Protein AF-Q02WU7-F1 (afdb_monomer)

Radius of gyration: 14.21 Å; Cα contacts (8 Å, |Δi|>4): 200; chains: 1; bounding box: 44×34×26 Å

Mean predicted aligned error: 6.27 Å

pLDDT: mean 84.8, std 11.55, range [31.52, 94.88]

Solvent-accessible surface area (backbone atoms only — not comparable to full-atom values): 6144 Å² total; per-residue (Å²): 57,23,45,65,39,92,78,52,50,64,48,100,86,68,49,79,45,86,44,63,44,80,66,45,91,76,77,61,53,76,40,75,43,71,56,72,69,48,41,70,75,44,45,85,52,24,82,56,21,33,36,26,46,31,74,75,82,89,74,44,68,95,67,48,55,65,15,30,29,44,80,91,45,56,80,88,53,76,46,51,22,24,29,69,43,55,48,83,52,100,84,37,28,41,35,37,30,36,53,41,71,82,77,75,128

Nearest PDB structures (foldseek):
  2kz4-assembly1_A  TM=6.090E-01  e=3.092E-02  Shigella flexneri
  7z4w-assembly1_1  TM=5.668E-01  e=6.619E-01  Bacillus subtilis
  2kca-assembly1_A  TM=4.673E-01  e=9.776E-01  Bacillus phage SPP1
  2o7p-assembly1_B  TM=4.264E-01  e=2.384E+00  Escherichia coli K-12
  5xv5-assembly3_E  TM=4.335E-01  e=9.595E+00  Methanosarcina mazei Go1

Organism: Lactococcus lactis subsp. cremoris (strain SK11) (NCBI:txid272622)

Secondary structure (DSSP, 8-state):
-BPBPTTPPB-TTS-B---B-S-----EEEEE--SHHHHHHHGGGGGGEEEEEE-SSS--TTTSTT-EE-SSS-TTS--SEEEEEEEE-SS-EEEEEEE-TTS--

Structure (mmCIF, N/CA/C/O backbone):
data_AF-Q02WU7-F1
#
_entry.id   AF-Q02WU7-F1
#
loop_
_atom_site.group_PDB
_atom_site.id
_atom_site.type_symbol
_atom_site.label_atom_id
_atom_site.label_alt_id
_atom_site.label_comp_id
_atom_site.label_asym_id
_atom_site.label_entity_id
_atom_site.label_seq_id
_atom_site.pdbx_PDB_ins_code
_atom_site.Cartn_x
_atom_site.Cartn_y
_atom_site.Cartn_z
_atom_site.occupancy
_atom_site.B_iso_or_equiv
_atom_site.auth_seq_id
_atom_site.auth_comp_id
_atom_site.auth_asym_id
_atom_site.auth_atom_id
_atom_site.pdbx_PDB_model_num
ATOM 1 N N . MET A 1 1 ? -1.889 -5.853 -6.053 1.00 89.75 1 MET A N 1
ATOM 2 C CA . MET A 1 1 ? -0.877 -5.765 -4.978 1.00 89.75 1 MET A CA 1
ATOM 3 C C . MET A 1 1 ? 0.039 -6.974 -5.007 1.00 89.75 1 MET A C 1
ATOM 5 O O . MET A 1 1 ? -0.351 -7.989 -5.569 1.00 89.75 1 MET A O 1
ATOM 9 N N . LYS A 1 2 ? 1.206 -6.895 -4.376 1.00 90.94 2 LYS A N 1
ATOM 10 C CA . LYS A 1 2 ? 2.133 -8.004 -4.177 1.00 90.94 2 LYS A CA 1
ATOM 11 C C . LYS A 1 2 ? 2.642 -7.978 -2.735 1.00 90.94 2 LYS A C 1
ATOM 13 O O . LYS A 1 2 ? 3.202 -6.976 -2.297 1.00 90.94 2 LYS A O 1
ATOM 18 N N . ARG A 1 3 ? 2.425 -9.063 -1.993 1.00 90.38 3 ARG A N 1
ATOM 19 C CA . ARG A 1 3 ? 2.905 -9.191 -0.606 1.00 90.38 3 ARG A CA 1
ATOM 20 C C . ARG A 1 3 ? 4.414 -9.394 -0.595 1.00 90.38 3 ARG A C 1
ATOM 22 O O . ARG A 1 3 ? 4.934 -10.051 -1.496 1.00 90.38 3 ARG A O 1
ATOM 29 N N . ILE A 1 4 ? 5.096 -8.863 0.414 1.00 87.88 4 ILE A N 1
ATOM 30 C CA . ILE A 1 4 ? 6.522 -9.135 0.615 1.00 87.88 4 ILE A CA 1
ATOM 31 C C . ILE A 1 4 ? 6.708 -10.637 0.863 1.00 87.88 4 ILE A C 1
ATOM 33 O O . ILE A 1 4 ? 5.944 -11.253 1.612 1.00 87.88 4 ILE A O 1
ATOM 37 N N . ASN A 1 5 ? 7.702 -11.237 0.212 1.00 84.69 5 ASN A N 1
ATOM 38 C CA . ASN A 1 5 ? 8.084 -12.612 0.482 1.00 84.69 5 ASN A CA 1
ATOM 39 C C . ASN A 1 5 ? 8.765 -12.680 1.864 1.00 84.69 5 ASN A C 1
ATOM 41 O O . ASN A 1 5 ? 9.777 -12.013 2.072 1.00 84.69 5 ASN A O 1
ATOM 45 N N . PRO A 1 6 ? 8.253 -13.481 2.817 1.00 79.31 6 PRO A N 1
ATOM 46 C CA . PRO A 1 6 ? 8.854 -13.586 4.147 1.00 79.31 6 PRO A CA 1
ATOM 47 C C . PRO A 1 6 ? 10.269 -14.184 4.135 1.00 79.31 6 PRO A C 1
ATOM 49 O O . PRO A 1 6 ? 10.975 -14.069 5.129 1.00 79.31 6 PRO A O 1
ATOM 52 N N . ASN A 1 7 ? 10.688 -14.808 3.029 1.00 79.56 7 ASN A N 1
ATOM 53 C CA . ASN A 1 7 ? 12.021 -15.387 2.861 1.00 79.56 7 ASN A CA 1
ATOM 54 C C . ASN A 1 7 ? 12.969 -14.466 2.081 1.00 79.56 7 ASN A C 1
ATOM 56 O O . ASN A 1 7 ? 13.827 -14.961 1.351 1.00 79.56 7 ASN A O 1
ATOM 60 N N . ASN A 1 8 ? 12.788 -13.145 2.162 1.00 74.25 8 ASN A N 1
ATOM 61 C CA . ASN A 1 8 ? 13.731 -12.216 1.549 1.00 74.25 8 ASN A CA 1
ATOM 62 C C . ASN A 1 8 ? 15.135 -12.457 2.099 1.00 74.25 8 ASN A C 1
ATOM 64 O O . ASN A 1 8 ? 15.343 -12.550 3.308 1.00 74.25 8 ASN A O 1
ATOM 68 N N . THR A 1 9 ? 16.080 -12.593 1.180 1.00 65.81 9 THR A N 1
ATOM 69 C CA . THR A 1 9 ? 17.489 -12.792 1.487 1.00 65.81 9 THR A CA 1
ATOM 70 C C . THR A 1 9 ? 18.231 -11.481 1.325 1.00 65.81 9 THR A C 1
ATOM 72 O O . THR A 1 9 ? 17.936 -10.689 0.431 1.00 65.81 9 THR A O 1
ATOM 75 N N . GLN A 1 10 ? 19.219 -11.281 2.181 1.00 67.06 10 GLN A N 1
ATOM 76 C CA . GLN A 1 10 ? 20.217 -10.243 2.002 1.00 67.06 10 GLN A CA 1
ATOM 77 C C . GLN A 1 10 ? 21.221 -10.715 0.941 1.00 67.06 10 GLN A C 1
ATOM 79 O O . GLN A 1 10 ? 21.552 -11.906 0.908 1.00 67.06 10 GLN A O 1
ATOM 84 N N . ASP A 1 11 ? 21.668 -9.827 0.058 1.00 67.12 11 ASP A N 1
ATOM 85 C CA . ASP A 1 11 ? 22.764 -10.150 -0.860 1.00 67.12 11 ASP A CA 1
ATOM 86 C C . ASP A 1 11 ? 24.133 -10.161 -0.153 1.00 67.12 11 ASP A C 1
ATOM 88 O O . ASP A 1 11 ? 24.241 -9.878 1.042 1.00 67.12 11 ASP A O 1
ATOM 92 N N . GLU A 1 12 ? 25.189 -10.529 -0.885 1.00 69.81 12 GLU A N 1
ATOM 93 C CA . GLU A 1 12 ? 26.562 -10.606 -0.360 1.00 69.81 12 GLU A CA 1
ATOM 94 C C . GLU A 1 12 ? 27.125 -9.246 0.104 1.00 69.81 12 GLU A C 1
ATOM 96 O O . GLU A 1 12 ? 28.089 -9.220 0.870 1.00 69.81 12 GLU A O 1
ATOM 101 N N . GLU A 1 13 ? 26.518 -8.127 -0.304 1.00 71.31 13 GLU A N 1
ATOM 102 C CA . GLU A 1 13 ? 26.851 -6.765 0.138 1.00 71.31 13 GLU A CA 1
ATOM 103 C C . GLU A 1 13 ? 26.001 -6.298 1.327 1.00 71.31 13 GLU A C 1
ATOM 105 O O . GLU A 1 13 ? 26.222 -5.212 1.867 1.00 71.31 13 GLU A O 1
ATOM 110 N N . GLY A 1 14 ? 25.068 -7.130 1.792 1.00 60.12 14 GLY A N 1
ATOM 111 C CA . GLY A 1 14 ? 24.196 -6.780 2.897 1.00 60.12 14 GLY A CA 1
ATOM 112 C C . GLY A 1 14 ? 23.023 -5.885 2.487 1.00 60.12 14 GLY A C 1
ATOM 113 O O . GLY A 1 14 ? 22.432 -5.258 3.368 1.00 60.12 14 GLY A O 1
ATOM 114 N N . ASN A 1 15 ? 22.635 -5.835 1.210 1.00 64.62 15 ASN A N 1
ATOM 115 C CA . ASN A 1 15 ? 21.403 -5.144 0.818 1.00 64.62 15 ASN A CA 1
ATOM 116 C C . ASN A 1 15 ? 20.198 -6.094 0.874 1.00 64.62 15 ASN A C 1
ATOM 118 O O . ASN A 1 15 ? 20.283 -7.268 0.504 1.00 64.62 15 ASN A O 1
ATOM 122 N N . ASP A 1 16 ? 19.058 -5.584 1.339 1.00 66.25 16 ASP A N 1
ATOM 123 C CA . ASP A 1 16 ? 17.800 -6.325 1.378 1.00 66.25 16 ASP A CA 1
ATOM 124 C C . ASP A 1 16 ? 17.248 -6.540 -0.038 1.00 66.25 16 ASP A C 1
ATOM 126 O O . ASP A 1 16 ? 16.772 -5.601 -0.682 1.00 66.25 16 ASP A O 1
ATOM 130 N N . GLN A 1 17 ? 17.226 -7.786 -0.525 1.00 68.69 17 GLN A N 1
ATOM 131 C C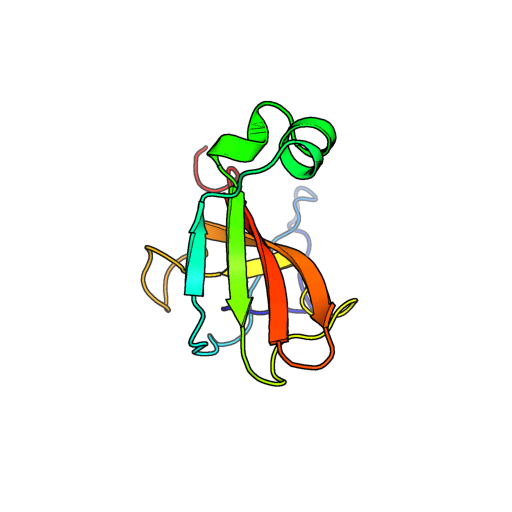A . GLN A 1 17 ? 16.508 -8.093 -1.761 1.00 68.69 17 GLN A CA 1
ATOM 132 C C . GLN A 1 17 ? 15.025 -8.306 -1.466 1.00 68.69 17 GLN A C 1
ATOM 134 O O . GLN A 1 17 ? 14.587 -9.391 -1.059 1.00 68.69 17 GLN A O 1
ATOM 139 N N . VAL A 1 18 ? 14.232 -7.256 -1.691 1.00 76.88 18 VAL A N 1
ATOM 140 C CA . VAL A 1 18 ? 12.780 -7.324 -1.528 1.00 76.88 18 VAL A CA 1
ATOM 141 C C . VAL A 1 18 ? 12.158 -8.096 -2.687 1.00 76.88 18 VAL A C 1
ATOM 143 O O . VAL A 1 18 ? 11.888 -7.554 -3.757 1.00 76.88 18 VAL A O 1
ATOM 146 N N . ASN A 1 19 ? 11.878 -9.375 -2.452 1.00 83.81 19 ASN A N 1
ATOM 147 C CA . ASN A 1 19 ? 11.084 -10.193 -3.352 1.00 83.81 19 ASN A CA 1
ATOM 148 C C . ASN A 1 19 ? 9.607 -10.113 -2.973 1.00 83.81 19 ASN A C 1
ATOM 150 O O . ASN A 1 19 ? 9.232 -9.969 -1.806 1.00 83.81 19 ASN A O 1
ATOM 154 N N . TYR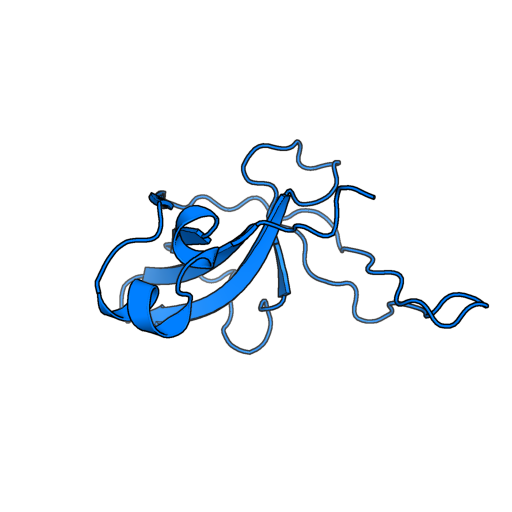 A 1 20 ? 8.753 -10.254 -3.980 1.00 86.88 20 TYR A N 1
ATOM 155 C CA . TYR A 1 20 ? 7.311 -10.231 -3.803 1.00 86.88 20 TYR A CA 1
ATOM 156 C C . TYR A 1 20 ? 6.678 -11.567 -4.190 1.00 86.88 20 TYR A C 1
ATOM 158 O O . TYR A 1 20 ? 7.138 -12.260 -5.096 1.00 86.88 20 TYR A O 1
ATOM 166 N N . LEU A 1 21 ? 5.590 -11.916 -3.507 1.00 89.44 21 LEU A N 1
ATOM 167 C CA . LEU A 1 21 ? 4.739 -13.051 -3.853 1.00 89.44 21 LEU A CA 1
ATOM 168 C C . LEU A 1 21 ? 3.902 -12.757 -5.110 1.00 89.44 21 LEU A C 1
ATOM 170 O O . LEU A 1 21 ? 3.897 -11.644 -5.643 1.00 89.44 21 LEU A O 1
ATOM 174 N N . ALA A 1 22 ? 3.158 -13.770 -5.563 1.00 90.12 22 ALA A N 1
ATOM 175 C CA . ALA A 1 22 ? 2.257 -13.655 -6.704 1.00 90.12 22 ALA A CA 1
ATOM 176 C C . ALA A 1 22 ? 1.294 -12.454 -6.560 1.00 90.12 22 ALA A C 1
ATOM 178 O O . ALA A 1 22 ? 0.796 -12.189 -5.457 1.00 90.12 22 ALA A O 1
ATOM 179 N N . PRO A 1 23 ? 1.022 -11.722 -7.658 1.00 91.69 23 PRO A N 1
ATOM 180 C CA . PRO A 1 23 ? 0.161 -10.554 -7.615 1.00 91.69 23 PRO A CA 1
ATOM 181 C C . PRO A 1 23 ? -1.288 -10.932 -7.295 1.00 91.69 23 PRO A C 1
ATOM 183 O O . PRO A 1 23 ? -1.842 -11.886 -7.836 1.00 91.69 23 PRO A O 1
ATOM 186 N N . ILE A 1 24 ? -1.915 -10.124 -6.445 1.00 92.25 24 ILE A N 1
ATOM 187 C CA . ILE A 1 24 ? -3.320 -10.221 -6.051 1.00 92.25 24 ILE A CA 1
ATOM 188 C C . ILE A 1 24 ? -4.055 -9.022 -6.640 1.00 92.25 24 ILE A C 1
ATOM 190 O O . ILE A 1 24 ? -3.689 -7.870 -6.374 1.00 92.25 24 ILE A O 1
ATOM 194 N N . ALA A 1 25 ? -5.075 -9.282 -7.453 1.00 92.12 25 ALA A N 1
ATOM 195 C CA . ALA A 1 25 ? -5.938 -8.239 -7.991 1.00 92.12 25 ALA A CA 1
ATOM 196 C C . ALA A 1 25 ? -6.829 -7.683 -6.874 1.00 92.12 25 ALA A C 1
ATOM 198 O O . ALA A 1 25 ? -7.482 -8.443 -6.164 1.00 92.12 25 ALA A O 1
ATOM 199 N N . LEU A 1 26 ? -6.837 -6.360 -6.718 1.00 90.81 26 LEU A N 1
ATOM 200 C CA . LEU A 1 26 ? -7.682 -5.653 -5.760 1.00 90.81 26 LEU A CA 1
ATOM 201 C C . LEU A 1 26 ? -8.412 -4.535 -6.490 1.00 90.81 26 LEU A C 1
ATOM 203 O O . LEU A 1 26 ? -7.796 -3.808 -7.268 1.00 90.81 26 LEU A O 1
ATOM 207 N N . GLU A 1 27 ? -9.693 -4.367 -6.188 1.00 92.69 27 GLU A N 1
ATOM 208 C CA . GLU A 1 27 ? -10.476 -3.228 -6.652 1.00 92.69 27 GLU A CA 1
ATOM 209 C C . GLU A 1 27 ? -10.602 -2.209 -5.519 1.00 92.69 27 GLU A C 1
ATOM 211 O O . GLU A 1 27 ? -11.123 -2.507 -4.445 1.00 92.69 27 GLU A O 1
ATOM 216 N N . MET A 1 28 ? -10.075 -1.005 -5.731 1.00 91.69 28 MET A N 1
ATOM 217 C CA . MET A 1 28 ? -10.061 0.054 -4.725 1.00 91.69 28 MET A CA 1
ATOM 218 C C . MET A 1 28 ? -10.258 1.422 -5.366 1.00 91.69 28 MET A C 1
ATOM 220 O O . MET A 1 28 ? -9.868 1.663 -6.507 1.00 91.69 28 MET A O 1
ATOM 224 N N . ASN A 1 29 ? -10.827 2.346 -4.5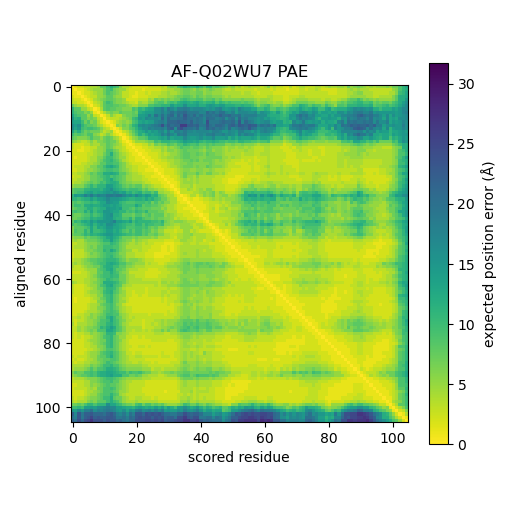99 1.00 93.25 29 ASN A N 1
ATOM 225 C CA . ASN A 1 29 ? -10.977 3.732 -5.021 1.00 93.25 29 ASN A CA 1
ATOM 226 C C . ASN A 1 29 ? -9.705 4.493 -4.653 1.00 93.25 29 ASN A C 1
ATOM 228 O O . ASN A 1 29 ? -9.505 4.796 -3.479 1.00 93.25 29 ASN A O 1
ATOM 232 N N . VAL A 1 30 ? -8.852 4.780 -5.638 1.00 92.06 30 VAL A N 1
ATOM 233 C CA . VAL A 1 30 ? -7.577 5.492 -5.451 1.00 92.06 30 VAL A CA 1
ATOM 234 C C . VAL A 1 30 ? -7.790 6.993 -5.619 1.00 92.06 30 VAL A C 1
ATOM 236 O O . VAL A 1 30 ? -8.331 7.432 -6.632 1.00 92.06 30 VAL A O 1
ATOM 239 N N . GLN A 1 31 ? -7.357 7.789 -4.645 1.00 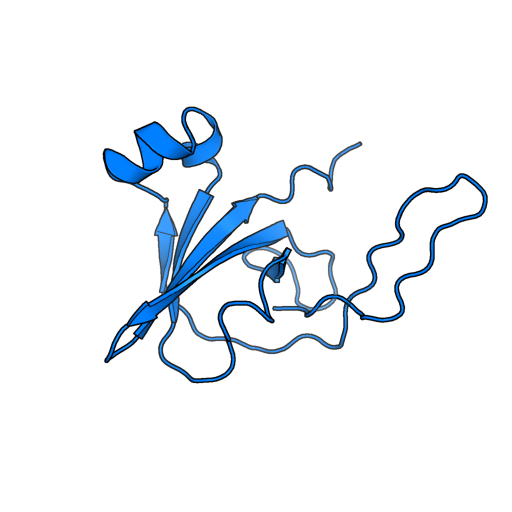91.44 31 GLN A N 1
ATOM 240 C CA . GLN A 1 31 ? -7.426 9.252 -4.658 1.00 91.44 31 GLN A CA 1
ATOM 241 C C . GLN A 1 31 ? -6.084 9.849 -4.217 1.00 91.44 31 GLN A C 1
ATOM 243 O O . GLN A 1 31 ? -5.284 9.200 -3.542 1.00 91.44 31 GLN A O 1
ATOM 248 N N . SER A 1 32 ? -5.813 11.103 -4.581 1.00 88.44 32 SER A N 1
ATOM 249 C CA . SER A 1 32 ? -4.651 11.816 -4.040 1.00 88.44 32 SER A CA 1
ATOM 250 C C . SER A 1 32 ? -4.825 12.045 -2.541 1.00 88.44 32 SER A C 1
ATOM 252 O O . SER A 1 32 ? -5.895 12.470 -2.094 1.00 88.44 32 SER A O 1
ATOM 254 N N . ALA A 1 33 ? -3.777 11.773 -1.762 1.00 85.38 33 ALA A N 1
ATOM 255 C CA . ALA A 1 33 ? -3.802 12.072 -0.341 1.00 85.38 33 ALA A CA 1
ATOM 256 C C . ALA A 1 33 ? -3.975 13.584 -0.133 1.00 85.38 33 ALA A C 1
ATOM 258 O O . ALA A 1 33 ? -3.306 14.408 -0.755 1.00 85.38 33 ALA A O 1
ATOM 259 N N . SER A 1 34 ? -4.923 13.951 0.721 1.00 78.62 34 SER A N 1
ATOM 260 C CA . SER A 1 34 ? -5.234 15.341 1.049 1.00 78.62 34 SER A CA 1
ATOM 261 C C . SER A 1 34 ? -5.695 15.454 2.505 1.00 78.62 34 SER A C 1
ATOM 263 O O . SER A 1 34 ? -5.895 14.445 3.186 1.00 78.62 34 SER A O 1
ATOM 265 N N . GLY A 1 35 ? -5.816 16.687 3.000 1.00 78.00 35 GLY A N 1
ATOM 266 C CA . GLY A 1 35 ? -6.263 1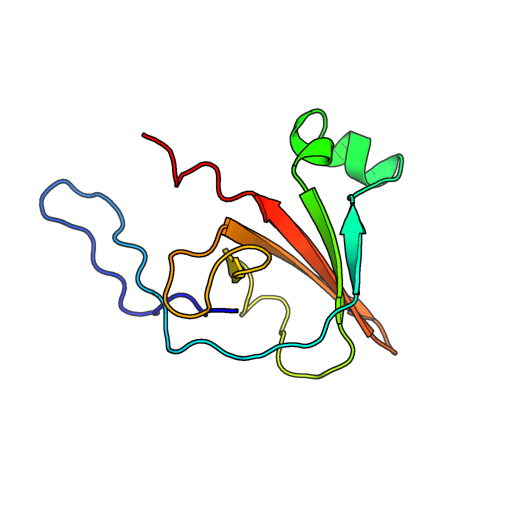6.989 4.361 1.00 78.00 35 GLY A CA 1
ATOM 267 C C . GLY A 1 35 ? -5.134 17.418 5.301 1.00 78.00 35 GLY A C 1
ATOM 268 O O . GLY A 1 35 ? -3.995 16.967 5.191 1.00 78.00 35 GLY A O 1
ATOM 269 N N . ALA A 1 36 ? -5.477 18.298 6.246 1.00 78.69 36 ALA A N 1
ATOM 270 C CA . ALA A 1 36 ? -4.529 18.913 7.175 1.00 78.69 36 ALA A CA 1
ATOM 271 C C . ALA A 1 36 ? -3.757 17.879 8.012 1.00 78.69 36 ALA A C 1
ATOM 273 O O . ALA A 1 36 ? -2.555 18.021 8.196 1.00 78.69 36 ALA A O 1
ATOM 274 N N . VAL A 1 37 ? -4.422 16.802 8.446 1.00 78.50 37 VAL A N 1
ATOM 275 C CA . VAL A 1 37 ? -3.801 15.725 9.236 1.00 78.50 37 VAL A CA 1
ATOM 276 C C . VAL A 1 37 ? -2.681 15.038 8.450 1.00 78.50 37 VAL A C 1
ATOM 278 O O . VAL A 1 37 ? -1.560 14.933 8.938 1.00 78.50 37 VAL A O 1
ATOM 281 N N . ASN A 1 38 ? -2.946 14.642 7.203 1.00 79.56 38 ASN A N 1
ATOM 282 C CA . ASN A 1 38 ? -1.934 14.012 6.356 1.00 79.56 38 ASN A CA 1
ATOM 283 C C . ASN A 1 38 ? -0.807 14.993 5.990 1.00 79.56 38 ASN A C 1
ATOM 285 O O . ASN A 1 38 ? 0.350 14.591 5.914 1.00 79.56 38 ASN A O 1
ATOM 289 N N . ALA A 1 39 ? -1.117 16.282 5.813 1.00 82.19 39 ALA A N 1
ATOM 290 C CA . ALA A 1 39 ? -0.109 17.315 5.570 1.00 82.19 39 ALA A CA 1
ATOM 291 C C . ALA A 1 39 ? 0.827 17.510 6.770 1.00 82.19 39 ALA A C 1
ATOM 293 O O . ALA A 1 39 ? 2.022 17.708 6.581 1.00 82.19 39 ALA A O 1
ATOM 294 N N . THR A 1 40 ? 0.316 17.410 7.997 1.00 83.25 40 THR A N 1
ATOM 295 C CA . THR A 1 40 ? 1.147 17.459 9.206 1.00 83.25 40 THR A CA 1
ATOM 296 C C . THR A 1 40 ? 2.023 16.216 9.352 1.00 83.25 40 THR A C 1
ATOM 298 O O . THR A 1 40 ? 3.189 16.348 9.709 1.00 83.25 40 THR A O 1
ATOM 301 N N . ILE A 1 41 ? 1.490 15.023 9.066 1.00 82.44 41 ILE A N 1
ATOM 302 C CA . ILE A 1 41 ? 2.223 13.757 9.238 1.00 82.44 41 ILE A CA 1
ATOM 303 C C . ILE A 1 41 ? 3.298 13.585 8.158 1.00 82.44 41 ILE A C 1
ATOM 305 O O . ILE A 1 41 ? 4.432 13.223 8.461 1.00 82.44 41 ILE A O 1
ATOM 309 N N . TYR A 1 42 ? 2.949 13.841 6.896 1.00 80.19 42 TYR A N 1
ATOM 310 C CA . TYR A 1 42 ? 3.793 13.505 5.748 1.00 80.19 42 TYR A CA 1
ATOM 311 C C . TYR A 1 42 ? 4.471 14.718 5.106 1.00 80.19 42 TYR A C 1
ATOM 313 O O . TYR A 1 42 ? 5.386 14.550 4.297 1.00 80.19 42 TYR A O 1
ATOM 321 N N . GLY A 1 43 ? 4.057 15.942 5.450 1.00 83.75 43 GLY A N 1
ATOM 322 C CA . GLY A 1 43 ? 4.647 17.174 4.931 1.00 83.75 43 GLY A CA 1
ATOM 323 C C . GLY A 1 43 ? 4.726 17.170 3.406 1.00 83.75 43 GLY A C 1
ATOM 324 O O . GLY A 1 43 ? 3.738 16.929 2.711 1.00 83.75 43 GLY A O 1
ATOM 325 N N . SER A 1 44 ? 5.935 17.374 2.882 1.00 80.31 44 SER A N 1
ATOM 326 C CA . SER A 1 44 ? 6.222 17.390 1.443 1.00 80.31 44 SER A CA 1
ATOM 327 C C . SER A 1 44 ? 5.951 16.055 0.736 1.00 80.31 44 SER A C 1
ATOM 329 O O . SER A 1 44 ? 5.711 16.052 -0.471 1.00 80.31 44 SER A O 1
ATOM 331 N N . LYS A 1 45 ? 5.951 14.925 1.460 1.00 79.44 45 LYS A N 1
ATOM 332 C CA . LYS A 1 45 ? 5.664 13.600 0.886 1.00 79.44 45 LYS A CA 1
ATOM 333 C C . LYS A 1 45 ? 4.184 13.399 0.570 1.00 79.44 45 LYS A C 1
ATOM 335 O O . LYS A 1 45 ? 3.863 12.520 -0.226 1.00 79.44 45 LYS A O 1
ATOM 340 N N . LEU A 1 46 ? 3.290 14.222 1.131 1.00 83.12 46 LEU A N 1
ATOM 341 C CA . LEU A 1 46 ? 1.844 14.117 0.916 1.00 83.12 46 LEU A CA 1
ATOM 342 C C . LEU A 1 46 ? 1.475 14.097 -0.573 1.00 83.12 46 LEU A C 1
ATOM 344 O O . LEU A 1 46 ? 0.625 13.315 -0.989 1.00 83.12 46 LEU A O 1
ATOM 348 N N . SER A 1 47 ? 2.146 14.925 -1.376 1.00 81.31 47 SER A N 1
ATOM 349 C CA . SER A 1 47 ? 1.921 15.037 -2.823 1.00 81.31 47 SER A CA 1
ATOM 350 C C . SER A 1 47 ? 2.148 13.718 -3.569 1.00 81.31 47 SER A C 1
ATOM 352 O O . SER A 1 47 ? 1.501 13.454 -4.584 1.00 81.31 47 SER A O 1
ATOM 354 N N . SER A 1 48 ? 3.047 12.881 -3.049 1.00 84.44 48 SER A N 1
ATOM 355 C CA . SER A 1 48 ? 3.394 11.567 -3.595 1.00 84.44 48 SER A CA 1
ATOM 356 C C . SER A 1 48 ? 2.583 10.431 -2.968 1.00 84.44 48 SER A C 1
ATOM 358 O O . SER A 1 48 ? 2.745 9.279 -3.366 1.00 84.44 48 SER A O 1
ATOM 360 N N . MET A 1 49 ? 1.710 10.728 -2.002 1.00 90.12 49 MET A N 1
ATOM 361 C CA . MET A 1 49 ? 0.870 9.729 -1.354 1.00 90.12 49 MET A CA 1
ATOM 362 C C . MET A 1 49 ? -0.497 9.605 -2.021 1.00 90.12 49 MET A C 1
ATOM 364 O O . MET A 1 49 ? -1.083 10.576 -2.517 1.00 90.12 49 MET A O 1
ATOM 368 N N . LYS A 1 50 ? -1.040 8.389 -1.994 1.00 92.19 50 LYS A N 1
ATOM 369 C CA . LYS A 1 50 ? -2.420 8.103 -2.396 1.00 92.19 50 LYS A CA 1
ATOM 370 C C . LYS A 1 50 ? -3.209 7.585 -1.207 1.00 92.19 50 LYS A C 1
ATOM 372 O O . LYS A 1 50 ? -2.714 6.786 -0.421 1.00 92.19 50 LYS A O 1
ATOM 377 N N . SER A 1 51 ? -4.445 8.046 -1.094 1.00 92.50 51 SER A N 1
ATOM 378 C CA . SER A 1 51 ? -5.424 7.513 -0.158 1.00 92.50 51 SER A CA 1
ATOM 379 C C . SER 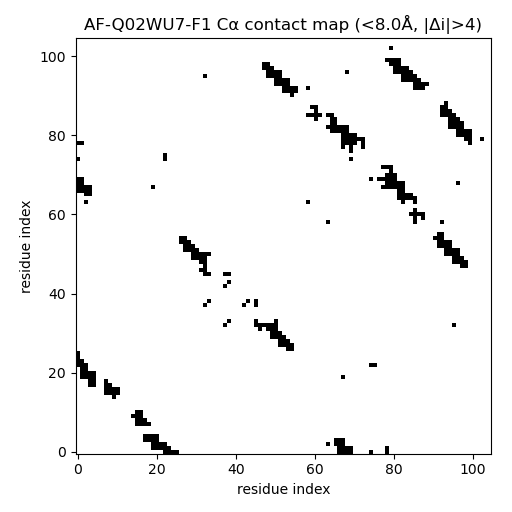A 1 51 ? -6.362 6.605 -0.9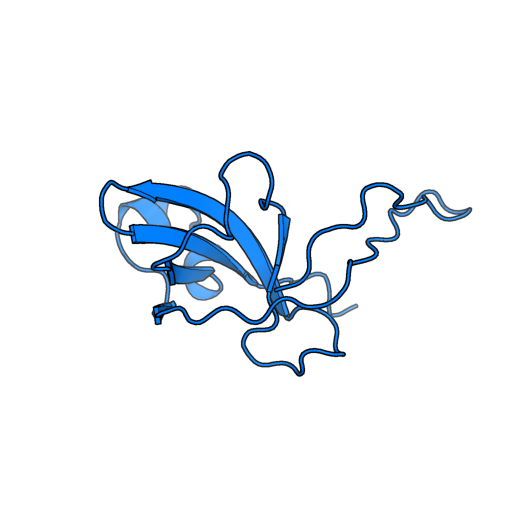39 1.00 92.50 51 SER A C 1
ATOM 381 O O . SER A 1 51 ? -6.947 7.027 -1.938 1.00 92.50 51 SER A O 1
ATOM 383 N N . CYS A 1 52 ? -6.462 5.351 -0.519 1.00 94.00 52 CYS A N 1
ATOM 384 C CA . CYS A 1 52 ? -7.267 4.345 -1.188 1.00 94.00 52 CYS A CA 1
ATOM 385 C C . CYS A 1 52 ? -8.359 3.841 -0.256 1.00 94.00 52 CYS A C 1
ATOM 387 O O . CYS A 1 52 ? -8.108 3.580 0.920 1.00 94.00 52 CYS A O 1
ATOM 389 N N . LYS A 1 53 ? -9.563 3.657 -0.795 1.00 94.19 53 LYS A N 1
ATOM 390 C CA . LYS A 1 53 ? -10.669 3.020 -0.081 1.00 94.19 53 LYS A CA 1
ATOM 391 C C . LYS A 1 53 ? -10.928 1.644 -0.674 1.00 94.19 53 LYS A C 1
ATOM 393 O O . LYS A 1 53 ? -11.302 1.531 -1.844 1.00 94.19 53 LYS A O 1
ATOM 398 N N . TYR A 1 54 ? -10.732 0.619 0.141 1.00 94.75 54 TYR A N 1
ATOM 399 C CA . TYR A 1 54 ? -10.919 -0.780 -0.215 1.00 94.75 54 TYR A CA 1
ATOM 400 C C . TYR A 1 54 ? -12.152 -1.352 0.493 1.00 94.75 54 TYR A C 1
ATOM 402 O O . TYR A 1 54 ? -12.377 -1.087 1.675 1.00 94.75 54 TYR A O 1
ATOM 410 N N . GLN A 1 55 ? -12.966 -2.121 -0.226 1.00 92.25 55 GLN A N 1
ATOM 411 C CA . GLN A 1 55 ? -14.128 -2.820 0.327 1.00 92.25 55 GLN A CA 1
ATOM 412 C C . GLN A 1 55 ? -13.950 -4.323 0.117 1.00 92.25 55 GLN A C 1
ATOM 414 O O . GLN A 1 55 ? -14.420 -4.889 -0.863 1.00 92.25 55 GLN A O 1
ATOM 419 N N . GLY A 1 56 ? -13.228 -4.957 1.036 1.00 89.62 56 GLY A N 1
ATOM 420 C CA . GLY A 1 56 ? -12.981 -6.393 1.040 1.00 89.62 56 GLY A CA 1
ATOM 421 C C . GLY A 1 56 ? -12.119 -6.799 2.232 1.00 89.62 56 GLY A C 1
ATOM 422 O O . GLY A 1 56 ? -11.782 -5.964 3.070 1.00 89.62 56 GLY A O 1
ATOM 423 N N . ASP A 1 57 ? -11.733 -8.074 2.278 1.00 89.44 57 ASP A N 1
ATOM 424 C CA . ASP A 1 57 ? -11.060 -8.677 3.440 1.00 89.44 57 ASP A CA 1
ATOM 425 C C . ASP A 1 57 ? -9.593 -9.074 3.194 1.00 89.44 57 ASP A C 1
ATOM 427 O O . ASP A 1 57 ? -8.918 -9.546 4.106 1.00 89.44 57 ASP A O 1
ATOM 431 N N . GLU A 1 58 ? -9.082 -8.855 1.978 1.00 91.94 58 GLU A N 1
ATOM 432 C CA . GLU A 1 58 ? -7.717 -9.243 1.578 1.00 91.94 58 GLU A CA 1
ATOM 433 C C . GLU A 1 58 ? -6.599 -8.472 2.289 1.00 91.94 58 GLU A C 1
ATOM 435 O O . GLU A 1 58 ? -5.499 -9.003 2.442 1.00 91.94 58 GLU A O 1
ATOM 440 N N . LEU A 1 59 ? -6.860 -7.223 2.686 1.00 92.00 59 LEU A N 1
ATOM 441 C CA . LEU A 1 59 ? -5.889 -6.355 3.347 1.00 92.00 59 LEU A CA 1
ATOM 442 C C . LEU A 1 59 ? -6.087 -6.404 4.859 1.00 92.00 59 LEU A C 1
ATOM 444 O O . LEU A 1 59 ? -7.181 -6.125 5.354 1.00 92.00 59 LEU A O 1
ATOM 448 N N . LYS A 1 60 ? -5.023 -6.729 5.593 1.00 92.56 60 LYS A N 1
ATOM 449 C CA . LYS A 1 60 ? -5.006 -6.799 7.055 1.00 92.56 60 LYS A CA 1
ATOM 450 C C . LYS A 1 60 ? -3.940 -5.865 7.627 1.00 92.56 60 LYS A C 1
ATOM 452 O O . LYS A 1 60 ? -2.766 -5.934 7.260 1.00 92.56 60 LYS A O 1
ATOM 457 N N . GLU A 1 61 ? -4.371 -5.014 8.557 1.00 92.62 61 GLU A N 1
ATOM 458 C CA . GLU A 1 61 ? -3.488 -4.200 9.402 1.00 92.62 61 GLU A CA 1
ATOM 459 C C . GLU A 1 61 ? -2.473 -5.094 10.132 1.00 92.62 61 GLU A C 1
ATOM 461 O O . GLU A 1 61 ? -2.803 -6.216 10.529 1.00 92.62 61 GLU A O 1
ATOM 466 N N . GLY A 1 62 ? -1.222 -4.641 10.244 1.00 88.00 62 GLY A N 1
ATOM 467 C CA . GLY A 1 62 ? -0.121 -5.380 10.866 1.00 88.00 62 GLY A CA 1
ATOM 468 C C . GLY A 1 62 ? 0.464 -6.515 10.021 1.00 88.00 62 GLY A C 1
ATOM 469 O O . GLY A 1 62 ? 1.466 -7.107 10.419 1.00 88.00 62 GLY A O 1
ATOM 470 N N . LYS A 1 63 ? -0.139 -6.846 8.870 1.00 89.00 63 LYS A N 1
ATOM 471 C CA . LYS A 1 63 ? 0.309 -7.951 8.006 1.00 89.00 63 LYS A CA 1
ATOM 472 C C . LYS A 1 63 ? 0.701 -7.499 6.609 1.00 89.00 63 LYS A C 1
ATOM 474 O O . LYS A 1 63 ? 1.739 -7.915 6.108 1.00 89.00 63 LYS A O 1
ATOM 479 N N . ASP A 1 64 ? -0.154 -6.714 5.962 1.00 91.81 64 ASP A N 1
ATOM 480 C CA . ASP A 1 64 ? 0.028 -6.354 4.553 1.00 91.81 64 ASP A CA 1
ATOM 481 C C . ASP A 1 64 ? 0.728 -4.997 4.374 1.00 91.81 64 ASP A C 1
ATOM 483 O O . ASP A 1 64 ? 0.981 -4.572 3.247 1.00 91.81 64 ASP A O 1
ATOM 487 N N . GLU A 1 65 ? 1.095 -4.326 5.464 1.00 90.31 65 GLU A N 1
ATOM 488 C CA . GLU A 1 65 ? 1.928 -3.121 5.430 1.00 90.31 65 GLU A CA 1
ATOM 489 C C . GLU A 1 65 ? 3.290 -3.406 4.780 1.00 90.31 65 GLU A C 1
ATOM 491 O O . GLU A 1 65 ? 3.819 -4.514 4.857 1.00 90.31 65 GLU A O 1
ATOM 496 N N . ASN A 1 66 ? 3.845 -2.405 4.096 1.00 89.62 66 ASN A N 1
ATOM 497 C CA . ASN A 1 66 ? 5.017 -2.500 3.215 1.00 89.62 66 ASN A CA 1
ATOM 498 C C . ASN A 1 66 ? 4.822 -3.341 1.941 1.00 89.62 66 ASN A C 1
ATOM 500 O O . ASN A 1 66 ? 5.693 -3.327 1.073 1.00 89.62 66 ASN A O 1
ATOM 504 N N . SER A 1 67 ? 3.682 -4.016 1.757 1.00 91.75 67 SER A N 1
ATOM 505 C CA . SER A 1 67 ? 3.396 -4.708 0.495 1.00 91.75 67 SER A CA 1
ATOM 506 C C . SER A 1 67 ? 3.395 -3.737 -0.683 1.00 91.75 67 SER A C 1
ATOM 508 O O . SER A 1 67 ? 2.942 -2.594 -0.580 1.00 91.75 67 SER A O 1
ATOM 510 N N . GLY A 1 68 ? 3.861 -4.221 -1.829 1.00 92.31 68 GLY A N 1
ATOM 511 C CA . GLY A 1 68 ? 3.896 -3.460 -3.065 1.00 92.31 68 GLY A CA 1
ATOM 512 C C . GLY A 1 68 ? 2.519 -3.355 -3.714 1.00 92.31 68 GLY A C 1
ATOM 513 O O . GLY A 1 68 ? 1.735 -4.307 -3.738 1.00 92.31 68 GLY A O 1
ATOM 514 N N . VAL A 1 69 ? 2.211 -2.210 -4.304 1.00 92.69 69 VAL A N 1
ATOM 515 C CA . VAL A 1 69 ? 0.989 -1.977 -5.070 1.00 92.69 69 VAL A CA 1
ATOM 516 C C . VAL 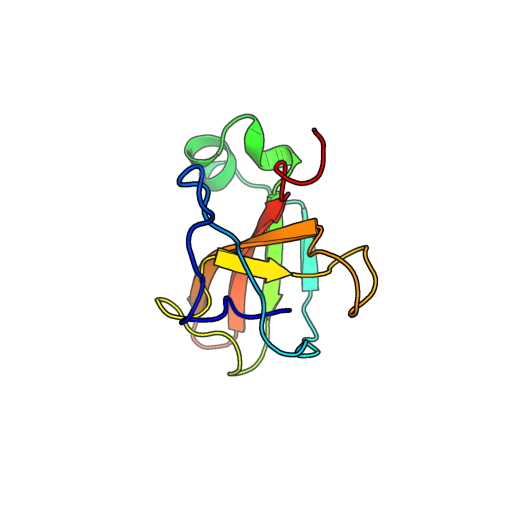A 1 69 ? 1.367 -1.465 -6.451 1.00 92.69 69 VAL A C 1
ATOM 518 O O . VAL A 1 69 ? 1.991 -0.421 -6.591 1.00 92.69 69 VAL A O 1
ATOM 521 N N . CYS A 1 70 ? 0.971 -2.231 -7.466 1.00 92.62 70 CYS A N 1
ATOM 522 C CA . CYS A 1 70 ? 1.041 -1.843 -8.866 1.00 92.62 70 CYS A CA 1
ATOM 523 C C . CYS A 1 70 ? -0.209 -1.011 -9.184 1.00 92.62 70 CYS A C 1
ATOM 525 O O . CYS A 1 70 ? -1.281 -1.589 -9.376 1.00 92.62 70 CYS A O 1
ATOM 527 N N . VAL A 1 71 ? -0.103 0.318 -9.134 1.00 90.38 71 VAL A N 1
ATOM 528 C CA . VAL A 1 71 ? -1.224 1.240 -9.402 1.00 90.38 71 VAL A CA 1
ATOM 529 C C . VAL A 1 71 ? -1.210 1.674 -10.863 1.00 90.38 71 VAL A C 1
ATOM 531 O O . VAL A 1 71 ? -2.242 1.606 -11.528 1.00 90.38 71 VAL A O 1
ATOM 534 N N . TYR A 1 72 ? -0.047 2.102 -11.363 1.00 90.38 72 TYR A N 1
ATOM 535 C CA . TYR A 1 72 ? 0.122 2.562 -12.748 1.00 90.38 72 TYR A CA 1
ATOM 536 C C . TYR A 1 72 ? 1.065 1.681 -13.576 1.00 90.38 72 TYR A C 1
ATOM 538 O O . TYR A 1 72 ? 1.384 2.016 -14.715 1.00 90.38 72 TYR A O 1
ATOM 546 N N . VAL A 1 73 ? 1.513 0.561 -13.012 1.00 91.00 73 VAL A N 1
ATOM 547 C CA . VAL A 1 73 ? 2.389 -0.422 -13.662 1.00 91.00 73 VAL A CA 1
ATOM 548 C C . VAL A 1 73 ? 1.674 -1.756 -13.832 1.00 91.00 73 VAL A C 1
ATOM 550 O O . VAL A 1 73 ? 0.694 -2.050 -13.145 1.00 91.00 73 VAL A O 1
ATOM 553 N N . ASP A 1 74 ? 2.181 -2.577 -14.748 1.00 90.19 74 ASP A N 1
ATOM 554 C CA . ASP A 1 74 ? 1.649 -3.916 -14.976 1.00 90.19 74 ASP A CA 1
ATOM 555 C C . ASP A 1 74 ? 1.816 -4.821 -13.739 1.00 90.19 74 ASP A C 1
ATOM 557 O O . ASP A 1 74 ? 2.748 -4.662 -12.943 1.00 90.19 74 ASP A O 1
ATOM 561 N N . LYS A 1 75 ? 0.927 -5.812 -13.597 1.00 86.44 75 LYS A N 1
ATOM 562 C CA . LYS A 1 75 ? 0.958 -6.799 -12.509 1.00 86.44 75 LYS A CA 1
ATOM 563 C C . LYS A 1 75 ? 2.267 -7.590 -12.438 1.00 86.44 75 LYS A C 1
ATOM 565 O O . LYS A 1 75 ? 2.597 -8.089 -11.364 1.00 86.44 75 LYS A O 1
ATOM 570 N N . ASP A 1 76 ? 3.002 -7.729 -13.537 1.00 86.38 76 ASP A N 1
ATOM 571 C CA . ASP A 1 76 ? 4.276 -8.446 -13.577 1.00 86.38 76 ASP A CA 1
ATOM 572 C C . ASP A 1 76 ? 5.469 -7.512 -13.294 1.00 86.38 76 ASP A C 1
ATOM 574 O O . ASP A 1 76 ? 6.530 -7.989 -12.904 1.00 86.38 76 ASP A O 1
ATOM 578 N N . GLY A 1 77 ? 5.280 -6.188 -13.362 1.00 85.38 77 GLY A N 1
ATOM 579 C CA . GLY A 1 77 ? 6.314 -5.183 -13.091 1.00 85.38 77 GLY A CA 1
ATOM 580 C C . GLY A 1 77 ? 6.602 -4.934 -11.605 1.00 85.38 77 GLY A C 1
ATOM 581 O O . GLY A 1 77 ? 5.932 -5.463 -10.713 1.00 85.38 77 GLY A O 1
ATOM 582 N N . ASN A 1 78 ? 7.603 -4.098 -11.322 1.00 86.50 78 ASN A N 1
ATOM 583 C CA . ASN A 1 78 ? 7.911 -3.677 -9.954 1.00 86.50 78 ASN A CA 1
ATOM 584 C C . ASN A 1 78 ? 6.835 -2.709 -9.435 1.00 86.50 78 ASN A C 1
ATOM 586 O O . ASN A 1 78 ? 6.428 -1.821 -10.181 1.00 86.50 78 ASN A O 1
ATOM 590 N N . PRO A 1 79 ? 6.368 -2.859 -8.185 1.00 90.50 79 PRO A N 1
ATOM 591 C CA . PRO A 1 79 ? 5.308 -2.020 -7.633 1.00 90.50 79 PRO A CA 1
ATOM 592 C C . PRO A 1 79 ? 5.747 -0.553 -7.513 1.00 90.50 79 PRO A C 1
ATOM 594 O O . PRO A 1 79 ? 6.764 -0.252 -6.890 1.00 90.50 79 PRO A O 1
ATOM 597 N N . ASP A 1 80 ? 4.952 0.359 -8.075 1.00 91.56 80 ASP A N 1
ATOM 598 C CA . ASP A 1 80 ? 5.198 1.807 -8.064 1.00 91.56 80 ASP A CA 1
ATOM 599 C C . ASP A 1 80 ? 4.775 2.490 -6.753 1.00 91.56 80 ASP A C 1
ATOM 601 O O . ASP A 1 80 ? 5.179 3.620 -6.471 1.00 91.56 80 ASP A O 1
ATOM 605 N N . TYR A 1 81 ? 4.005 1.791 -5.921 1.00 92.12 81 TYR A N 1
ATOM 606 C CA . TYR A 1 81 ? 3.633 2.215 -4.576 1.00 92.12 81 TYR A CA 1
ATOM 607 C C . TYR A 1 81 ? 3.890 1.108 -3.560 1.00 92.12 81 TYR A C 1
ATOM 609 O O . TYR A 1 81 ? 3.887 -0.076 -3.893 1.00 92.12 81 TYR A O 1
ATOM 617 N N . LYS A 1 82 ? 4.024 1.487 -2.293 1.00 92.25 82 LYS A N 1
ATOM 618 C CA . LYS A 1 82 ? 3.980 0.573 -1.150 1.00 92.25 82 LYS A CA 1
ATOM 619 C C . LYS A 1 82 ? 2.868 0.973 -0.192 1.00 92.25 82 LYS A C 1
ATOM 621 O O . LYS A 1 82 ? 2.540 2.155 -0.064 1.00 92.25 82 LYS A O 1
ATOM 626 N N . ILE A 1 83 ? 2.300 -0.007 0.497 1.00 93.25 83 ILE A N 1
ATOM 627 C CA . ILE A 1 83 ? 1.325 0.242 1.557 1.00 93.25 83 ILE A CA 1
ATOM 628 C C . ILE A 1 83 ? 2.058 0.845 2.755 1.00 93.25 83 ILE A C 1
ATOM 630 O O . ILE A 1 83 ? 2.822 0.157 3.426 1.00 93.25 83 ILE A O 1
ATOM 634 N N . ASN A 1 84 ? 1.818 2.127 3.019 1.00 92.00 84 ASN A N 1
ATOM 635 C CA . ASN A 1 84 ? 2.361 2.820 4.182 1.00 92.00 84 ASN A CA 1
ATOM 636 C C . ASN A 1 84 ? 1.578 2.479 5.451 1.00 92.00 84 ASN A C 1
ATOM 638 O O . ASN A 1 84 ? 2.170 2.330 6.510 1.00 92.00 84 ASN A O 1
ATOM 642 N N . SER A 1 85 ? 0.248 2.425 5.357 1.00 92.38 85 SER A N 1
ATOM 643 C CA . SER A 1 85 ? -0.609 2.053 6.483 1.00 92.38 85 SER A CA 1
ATOM 644 C C . SER A 1 85 ? -1.955 1.516 6.011 1.00 92.38 85 SER A C 1
ATOM 646 O O . SER A 1 85 ? -2.452 1.864 4.933 1.00 92.38 85 SER A O 1
ATOM 648 N N . ILE A 1 86 ? -2.548 0.665 6.845 1.00 94.50 86 ILE A N 1
ATOM 649 C CA . ILE A 1 86 ? -3.880 0.090 6.662 1.00 94.50 86 ILE A CA 1
ATOM 650 C C . ILE A 1 86 ? -4.698 0.471 7.889 1.00 94.50 86 ILE A C 1
ATOM 652 O O . ILE A 1 86 ? -4.259 0.245 9.005 1.00 94.50 86 ILE A O 1
ATOM 656 N N . GLN A 1 87 ? -5.874 1.048 7.679 1.00 93.06 87 GLN A N 1
ATOM 657 C CA . GLN A 1 87 ? -6.781 1.465 8.741 1.00 93.06 87 GLN A CA 1
ATOM 658 C C . GLN A 1 87 ? -8.155 0.835 8.487 1.00 93.06 87 GLN A C 1
ATOM 660 O O . GLN A 1 87 ? -8.901 1.309 7.619 1.00 93.06 87 GLN A O 1
ATOM 665 N N . PRO A 1 88 ? -8.497 -0.260 9.182 1.00 92.62 88 PRO A N 1
ATOM 666 C CA . PRO A 1 88 ? -9.788 -0.909 9.036 1.00 92.62 88 PRO A CA 1
ATOM 667 C C . PRO A 1 88 ? -10.895 -0.082 9.710 1.00 92.62 88 PRO A C 1
ATOM 669 O O . PRO A 1 88 ? -10.771 0.351 10.853 1.00 92.62 88 PRO A O 1
ATOM 672 N N . TYR A 1 89 ? -12.013 0.101 9.010 1.00 91.00 89 TYR A N 1
ATOM 673 C CA . TYR A 1 89 ? -13.254 0.687 9.522 1.00 91.00 89 TYR A CA 1
ATOM 674 C C . TYR A 1 89 ? -14.395 -0.328 9.394 1.00 91.00 89 TYR A C 1
ATOM 676 O O . TYR A 1 89 ? -14.289 -1.327 8.689 1.00 91.00 89 TYR A O 1
ATOM 684 N N . SER A 1 90 ? -15.542 -0.053 10.022 1.00 89.31 90 SER A N 1
ATOM 685 C CA . SER A 1 90 ? -16.688 -0.976 10.018 1.00 89.31 90 SER A CA 1
ATOM 686 C C . SER A 1 90 ? -17.252 -1.315 8.630 1.00 89.31 90 SER A C 1
ATOM 688 O O . SER A 1 90 ? -17.934 -2.322 8.497 1.00 89.31 90 SER A O 1
ATOM 690 N N . THR A 1 91 ? -17.026 -0.482 7.607 1.00 89.56 91 THR A N 1
ATOM 691 C CA . THR A 1 91 ? -17.622 -0.654 6.262 1.00 89.56 91 THR A CA 1
ATOM 692 C C . THR A 1 91 ? -16.613 -0.672 5.116 1.00 89.56 91 THR A C 1
ATOM 694 O O . THR A 1 91 ? -16.991 -0.859 3.957 1.00 89.56 91 THR A O 1
ATOM 697 N N . HIS A 1 92 ? -15.346 -0.394 5.409 1.00 91.38 92 HIS A N 1
ATOM 698 C CA . HIS A 1 92 ? -14.281 -0.267 4.423 1.00 91.38 92 HIS A CA 1
ATOM 699 C C . HIS A 1 92 ? -12.926 -0.249 5.121 1.00 91.38 92 HIS A C 1
ATOM 701 O O . HIS A 1 92 ? -12.836 -0.063 6.330 1.00 91.38 92 HIS A O 1
ATOM 707 N N . ILE A 1 93 ? -11.868 -0.375 4.339 1.00 94.88 93 ILE A N 1
ATOM 708 C CA . ILE A 1 93 ? -10.490 -0.253 4.789 1.00 94.88 93 ILE A CA 1
ATOM 709 C C . ILE A 1 93 ? -9.892 0.951 4.070 1.00 94.88 93 ILE A C 1
ATOM 711 O O . ILE A 1 93 ? -9.936 1.023 2.839 1.00 94.88 93 ILE A O 1
ATOM 715 N N . ASN A 1 94 ? -9.352 1.902 4.828 1.00 93.50 94 ASN A N 1
ATOM 716 C CA . ASN A 1 94 ? -8.533 2.958 4.249 1.00 93.50 94 ASN A CA 1
ATOM 717 C C . ASN A 1 94 ? -7.094 2.470 4.168 1.00 93.50 94 ASN A C 1
ATOM 719 O O . ASN A 1 94 ? -6.557 1.912 5.120 1.00 93.50 94 ASN A O 1
ATOM 723 N N . VAL A 1 95 ? -6.473 2.689 3.022 1.00 94.19 95 VAL A N 1
ATOM 724 C CA . VAL A 1 95 ? -5.111 2.256 2.741 1.00 94.19 95 VAL A CA 1
ATOM 725 C C . VAL A 1 95 ? -4.349 3.470 2.252 1.00 94.19 95 VAL A C 1
ATOM 727 O O . VAL A 1 95 ? -4.724 4.083 1.250 1.00 94.19 95 VAL A O 1
ATOM 730 N N . MET A 1 96 ? -3.290 3.834 2.962 1.00 93.50 96 MET A N 1
ATOM 731 C CA . MET A 1 96 ? -2.385 4.887 2.522 1.00 93.50 96 MET A CA 1
ATOM 732 C C . MET A 1 96 ? -1.240 4.259 1.747 1.00 93.50 96 MET A C 1
ATOM 734 O O . MET A 1 96 ? -0.570 3.351 2.236 1.00 93.50 96 MET A O 1
ATOM 738 N N . LEU A 1 97 ? -1.015 4.757 0.539 1.00 93.38 97 LEU A N 1
ATOM 739 C CA . LEU A 1 97 ? 0.076 4.340 -0.324 1.00 93.38 97 LEU A CA 1
ATOM 740 C C . LEU A 1 97 ? 1.137 5.437 -0.373 1.00 93.38 97 LEU A C 1
ATOM 742 O O . LEU A 1 97 ? 0.812 6.599 -0.624 1.00 93.38 97 LEU A O 1
ATOM 746 N N . GLU A 1 98 ? 2.396 5.061 -0.184 1.00 91.44 98 GLU A N 1
ATOM 747 C CA . GLU A 1 98 ? 3.554 5.915 -0.461 1.00 91.44 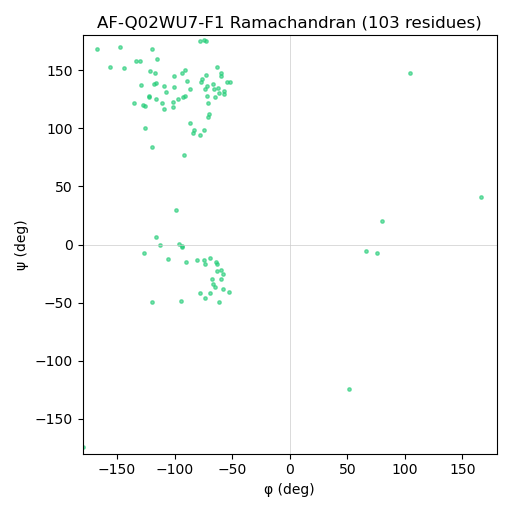98 GLU A CA 1
ATOM 748 C C . GLU A 1 98 ? 4.145 5.500 -1.809 1.00 91.44 98 GLU A C 1
ATOM 750 O O . GLU A 1 98 ? 4.275 4.305 -2.084 1.00 91.44 98 GLU A O 1
ATOM 755 N N . ARG A 1 99 ? 4.482 6.470 -2.667 1.00 90.06 99 ARG A N 1
ATOM 756 C CA . ARG A 1 99 ? 5.217 6.186 -3.903 1.00 90.06 99 ARG A CA 1
ATOM 757 C C . ARG A 1 99 ? 6.532 5.490 -3.559 1.00 90.06 99 ARG A C 1
ATOM 759 O O . ARG A 1 99 ? 7.256 5.941 -2.673 1.00 90.06 99 ARG A O 1
ATOM 766 N N . ASN A 1 100 ? 6.832 4.403 -4.258 1.00 82.56 100 ASN A N 1
ATOM 767 C CA . ASN A 1 100 ? 8.089 3.701 -4.078 1.00 82.56 100 ASN A CA 1
ATOM 768 C C . ASN A 1 100 ? 9.199 4.479 -4.806 1.00 82.56 100 ASN A C 1
ATOM 770 O O . ASN A 1 100 ? 9.360 4.348 -6.016 1.00 82.56 100 ASN A O 1
ATOM 774 N N . ASP A 1 101 ? 9.895 5.353 -4.077 1.00 66.38 101 ASP A N 1
ATOM 775 C CA . ASP A 1 101 ? 10.971 6.208 -4.614 1.00 66.38 101 ASP A CA 1
ATOM 776 C C . ASP A 1 101 ? 12.273 5.424 -4.877 1.00 66.38 101 ASP A C 1
ATOM 778 O O . ASP A 1 101 ? 13.145 5.896 -5.592 1.00 66.38 101 ASP A O 1
ATOM 782 N N . ASP A 1 102 ? 12.368 4.194 -4.360 1.00 56.31 102 ASP A N 1
ATOM 783 C CA . ASP A 1 102 ? 13.503 3.278 -4.551 1.00 56.31 102 ASP A CA 1
ATOM 784 C C . ASP A 1 102 ? 13.612 2.736 -5.993 1.00 56.31 102 ASP A C 1
ATOM 786 O O . ASP A 1 102 ? 14.624 2.178 -6.401 1.00 56.31 102 ASP A O 1
ATOM 790 N N . ILE A 1 103 ? 12.581 2.943 -6.820 1.00 48.72 103 ILE A N 1
ATOM 791 C CA . ILE A 1 103 ? 12.624 2.618 -8.249 1.00 48.72 103 ILE A CA 1
ATOM 792 C C . ILE A 1 103 ? 13.096 3.863 -9.006 1.00 48.72 103 ILE A C 1
ATOM 794 O O . ILE A 1 103 ? 12.296 4.587 -9.606 1.00 48.72 103 ILE A O 1
ATOM 798 N N . GLY A 1 104 ? 14.402 4.129 -8.945 1.00 39.06 104 GLY A N 1
ATOM 799 C CA . GLY A 1 104 ? 14.989 5.289 -9.616 1.00 39.06 104 GLY A CA 1
ATOM 800 C C . GLY A 1 104 ? 16.416 5.671 -9.223 1.00 39.06 104 GLY A C 1
ATOM 801 O O . GLY A 1 104 ? 16.698 6.865 -9.123 1.00 39.06 104 GLY A O 1
ATOM 802 N N . SER A 1 105 ? 17.325 4.716 -9.025 1.00 31.52 105 SER A N 1
ATOM 803 C CA . SER A 1 105 ? 18.778 4.960 -9.093 1.00 31.52 105 SER A CA 1
ATOM 804 C C . SER A 1 105 ? 19.466 3.867 -9.896 1.00 31.52 105 SER A C 1
ATOM 806 O O . SER A 1 105 ? 19.047 2.699 -9.757 1.00 31.52 105 SER A O 1
#

Sequence (105 aa):
MKRINPNNTQDEEGNDQVNYLAPIALEMNVQSASGAVNATIYGSKLSSMKSCKYQGDELKEGKDENSGVCVYVDKDGNPDYKINSIQPYSTHINVMLERNDDIGS

Foldseek 3Di:
DWAWDPPFDQDPVRHTDTDTDQFDDFDKDKAQQDDPVLCVVQPPQSRQKIKIKGFDDPDDFPGRFQGADQPPDDSVDGGQWTFNGWADDPGIIITMIGGPPVPPD